Protein AF-B1BTY3-F1 (afdb_monomer_lite)

Structure (mmCIF, N/CA/C/O backbone):
data_AF-B1BTY3-F1
#
_entry.id   AF-B1BTY3-F1
#
loop_
_atom_si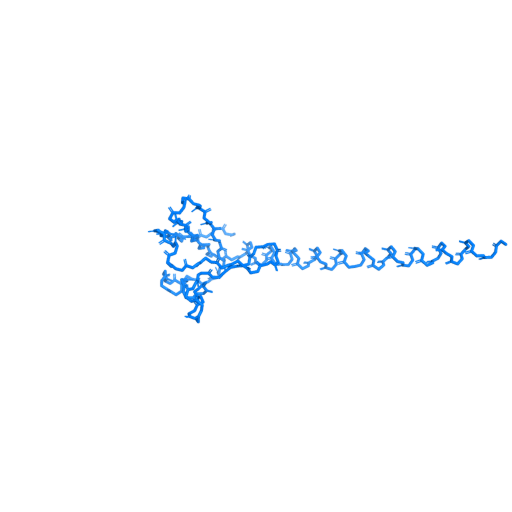te.group_PDB
_atom_site.id
_atom_site.type_symbol
_atom_site.label_atom_id
_atom_site.label_alt_id
_atom_site.label_comp_id
_atom_site.label_asym_id
_atom_site.label_entity_id
_atom_site.label_seq_id
_atom_site.pdbx_PDB_ins_code
_atom_site.Cartn_x
_atom_site.Cartn_y
_atom_site.Cartn_z
_atom_site.occupancy
_atom_site.B_iso_or_equiv
_atom_site.auth_seq_id
_atom_site.auth_comp_id
_atom_site.auth_asym_id
_atom_site.auth_atom_id
_atom_site.pdbx_PDB_model_num
ATOM 1 N N . MET A 1 1 ? -5.139 -37.192 -47.192 1.00 49.00 1 MET A N 1
ATOM 2 C CA . MET A 1 1 ? -3.904 -36.861 -46.438 1.00 49.00 1 MET A CA 1
ATOM 3 C C . MET A 1 1 ? -3.566 -35.356 -46.444 1.00 49.00 1 MET A C 1
ATOM 5 O O . MET A 1 1 ? -2.469 -34.997 -46.054 1.00 49.00 1 MET A O 1
ATOM 9 N N . VAL A 1 2 ? -4.498 -34.459 -46.812 1.00 53.38 2 VAL A N 1
ATOM 10 C CA . VAL A 1 2 ? -4.246 -32.999 -46.923 1.00 53.38 2 VAL A CA 1
ATOM 11 C C . VAL A 1 2 ? -4.635 -32.232 -45.642 1.00 53.38 2 VAL A C 1
ATOM 13 O O . VAL A 1 2 ? -4.033 -31.222 -45.302 1.00 53.38 2 VAL A O 1
ATOM 16 N N . PHE A 1 3 ? -5.575 -32.771 -44.858 1.00 53.12 3 PHE A N 1
ATOM 17 C CA . PHE A 1 3 ? -6.115 -32.124 -43.652 1.00 53.12 3 PHE A CA 1
ATOM 18 C C . PHE A 1 3 ? -5.123 -32.025 -42.476 1.00 53.12 3 PHE A C 1
ATOM 20 O O . PHE A 1 3 ? -5.177 -31.079 -41.698 1.00 53.12 3 PHE A O 1
ATOM 27 N N . LYS A 1 4 ? -4.186 -32.979 -42.350 1.00 54.97 4 LYS A N 1
ATOM 28 C CA . LYS A 1 4 ? -3.213 -33.008 -41.240 1.00 54.97 4 LYS A CA 1
ATOM 29 C C . LYS A 1 4 ? -2.167 -31.890 -41.331 1.00 54.97 4 LYS A C 1
ATOM 31 O O . LYS A 1 4 ? -1.774 -31.366 -40.297 1.00 54.97 4 LYS A O 1
ATOM 36 N N . GLY A 1 5 ? -1.746 -31.513 -42.542 1.00 60.22 5 GLY A N 1
ATOM 37 C CA . GLY A 1 5 ? -0.745 -30.459 -42.749 1.00 60.22 5 GLY A CA 1
ATOM 38 C C . GLY A 1 5 ? -1.286 -29.061 -42.444 1.00 60.22 5 GLY A C 1
ATOM 39 O O . GLY A 1 5 ? -0.612 -28.272 -41.790 1.00 60.22 5 GLY A O 1
ATOM 40 N N . PHE A 1 6 ? -2.534 -28.787 -42.838 1.00 64.44 6 PHE A N 1
ATOM 41 C CA . PHE A 1 6 ? -3.190 -27.506 -42.559 1.00 64.44 6 PHE A CA 1
ATOM 42 C C . PHE A 1 6 ? -3.475 -27.324 -41.060 1.00 64.44 6 PHE A C 1
ATOM 44 O O . PHE A 1 6 ? -3.247 -26.250 -40.513 1.00 64.44 6 PHE A O 1
ATOM 51 N N . PHE A 1 7 ? -3.884 -28.401 -40.379 1.00 71.31 7 PHE A N 1
ATOM 52 C CA . PHE A 1 7 ? -4.101 -28.402 -38.931 1.00 71.31 7 PHE A CA 1
ATOM 53 C C . PHE A 1 7 ? -2.803 -28.148 -38.143 1.00 71.31 7 PHE A C 1
ATOM 55 O O . PHE A 1 7 ? -2.791 -27.352 -37.204 1.00 71.31 7 PHE A O 1
ATOM 62 N N . LEU A 1 8 ? -1.690 -28.765 -38.559 1.00 78.56 8 LEU A N 1
ATOM 63 C CA . LEU A 1 8 ? -0.370 -28.518 -37.966 1.00 78.56 8 LEU A CA 1
ATOM 64 C C . LEU A 1 8 ? 0.084 -27.069 -38.167 1.00 78.56 8 LEU A C 1
ATOM 66 O O . LEU A 1 8 ? 0.573 -26.452 -37.226 1.00 78.56 8 LEU A O 1
ATOM 70 N N . LEU A 1 9 ? -0.124 -26.509 -39.361 1.00 80.88 9 LEU A N 1
ATOM 71 C CA . LEU A 1 9 ? 0.227 -25.121 -39.652 1.00 80.88 9 LEU A CA 1
ATOM 72 C C . LEU A 1 9 ? -0.588 -24.143 -38.791 1.00 80.88 9 LEU A C 1
ATOM 74 O O . LEU A 1 9 ? -0.018 -23.232 -38.195 1.00 80.88 9 LEU A O 1
ATOM 78 N N . SER A 1 10 ? -1.900 -24.368 -38.653 1.00 79.69 10 SER A N 1
ATOM 79 C CA . SER A 1 10 ? -2.746 -23.547 -37.777 1.00 79.69 10 SER A CA 1
ATOM 80 C C . SER A 1 10 ? -2.354 -23.656 -36.302 1.00 79.69 10 SER A C 1
ATOM 82 O O . SER A 1 10 ? -2.401 -22.661 -35.583 1.00 79.69 10 SER A O 1
ATOM 84 N N . LEU A 1 11 ? -1.915 -24.837 -35.856 1.00 84.62 11 LEU A N 1
ATOM 85 C CA . LEU A 1 11 ? -1.461 -25.050 -34.484 1.00 84.62 11 LEU A CA 1
ATOM 86 C C . LEU A 1 11 ? -0.147 -24.306 -34.210 1.00 84.62 11 LEU A C 1
ATOM 88 O O . LEU A 1 11 ? -0.010 -23.676 -33.167 1.00 84.62 11 LEU A O 1
ATOM 92 N N . ILE A 1 12 ? 0.791 -24.326 -35.162 1.00 87.19 12 ILE A N 1
ATOM 93 C CA . ILE A 1 12 ? 2.056 -23.583 -35.065 1.00 87.19 12 ILE A CA 1
ATOM 94 C C . ILE A 1 12 ? 1.787 -22.077 -34.974 1.00 87.19 12 ILE A C 1
ATOM 96 O O . ILE A 1 12 ? 2.352 -21.407 -34.114 1.00 87.19 12 ILE A O 1
ATOM 100 N N . ILE A 1 13 ? 0.888 -21.550 -35.810 1.00 87.00 13 ILE A N 1
ATOM 101 C CA . ILE A 1 13 ? 0.515 -20.128 -35.782 1.00 87.00 13 ILE A CA 1
ATOM 102 C C . ILE A 1 13 ? -0.118 -19.758 -34.434 1.00 87.00 13 ILE A C 1
ATOM 104 O O . ILE A 1 13 ? 0.253 -18.746 -33.844 1.00 87.00 13 ILE A O 1
ATOM 108 N N . LEU A 1 14 ? -1.022 -20.591 -33.909 1.00 86.88 14 LEU A N 1
ATOM 109 C CA . LEU A 1 14 ? -1.643 -20.362 -32.603 1.00 86.88 14 LEU A CA 1
ATOM 110 C C . LEU A 1 14 ? -0.604 -20.328 -31.473 1.00 86.88 14 LEU A C 1
ATOM 112 O O . LEU A 1 14 ? -0.658 -19.452 -30.613 1.00 86.88 14 LEU A O 1
ATOM 116 N N . VAL A 1 15 ? 0.361 -21.249 -31.491 1.00 88.44 15 VAL A N 1
ATOM 117 C CA . VAL A 1 15 ? 1.448 -21.290 -30.505 1.00 88.44 15 VAL A CA 1
ATOM 118 C C . VAL A 1 15 ? 2.311 -20.026 -30.579 1.00 88.44 15 VAL A C 1
ATOM 120 O O . VAL A 1 15 ? 2.623 -19.453 -29.539 1.00 88.44 15 VAL A O 1
ATOM 123 N N . LEU A 1 16 ? 2.646 -19.546 -31.780 1.00 86.44 16 LEU A N 1
ATOM 124 C CA . LEU A 1 16 ? 3.410 -18.305 -31.954 1.00 86.44 16 LEU A CA 1
ATOM 125 C C . LEU A 1 16 ? 2.652 -17.077 -31.432 1.00 86.44 16 LEU A C 1
ATOM 127 O O . LEU A 1 16 ? 3.251 -16.225 -30.780 1.00 86.44 16 LEU A O 1
ATOM 131 N N . ILE A 1 17 ? 1.336 -17.007 -31.660 1.00 86.44 17 ILE A N 1
ATOM 132 C CA . ILE A 1 17 ? 0.489 -15.932 -31.124 1.00 86.44 17 ILE A CA 1
ATOM 133 C C . ILE A 1 17 ? 0.492 -15.967 -29.591 1.00 86.44 17 ILE A C 1
ATOM 135 O O . ILE A 1 17 ? 0.712 -14.937 -28.960 1.00 86.44 17 ILE A O 1
ATOM 139 N N . LEU A 1 18 ? 0.302 -17.142 -28.981 1.00 82.88 18 LEU A N 1
ATOM 140 C CA . LEU A 1 18 ? 0.305 -17.290 -27.521 1.00 82.88 18 LEU A CA 1
ATOM 141 C C . LEU A 1 18 ? 1.661 -16.935 -26.898 1.00 82.88 18 LEU A C 1
ATOM 143 O O . LEU A 1 18 ? 1.691 -16.270 -25.864 1.00 82.88 18 LEU A O 1
ATOM 147 N N . MET A 1 19 ? 2.775 -17.318 -27.531 1.00 82.69 19 MET A N 1
ATOM 148 C CA . MET A 1 19 ? 4.110 -16.902 -27.083 1.00 82.69 19 MET A CA 1
ATOM 149 C C . MET A 1 19 ? 4.303 -15.389 -27.197 1.00 82.69 19 MET A C 1
ATOM 151 O O . MET A 1 19 ? 4.841 -14.784 -26.276 1.00 82.69 19 MET A O 1
ATOM 155 N N . GLY A 1 20 ? 3.835 -14.773 -28.287 1.00 77.38 20 GLY A N 1
ATOM 156 C CA . GLY A 1 20 ? 3.879 -13.320 -28.457 1.00 77.38 20 GLY A CA 1
ATOM 157 C C . GLY A 1 20 ? 3.096 -12.585 -27.369 1.00 77.38 20 GLY A C 1
ATOM 158 O O . GLY A 1 20 ? 3.606 -11.635 -26.783 1.00 77.38 20 GLY A O 1
ATOM 159 N N . TYR A 1 21 ? 1.896 -13.066 -27.030 1.00 81.75 21 TYR A N 1
ATOM 160 C CA . TYR A 1 21 ? 1.116 -12.523 -25.914 1.00 81.75 21 TYR A CA 1
ATOM 161 C C . TYR A 1 21 ? 1.830 -12.684 -24.569 1.00 81.75 21 TYR A C 1
ATOM 163 O O . TYR A 1 21 ? 1.896 -11.727 -23.803 1.00 81.75 21 TYR A O 1
ATOM 171 N N . ALA A 1 22 ? 2.388 -13.865 -24.293 1.00 78.12 22 ALA A N 1
ATOM 172 C CA . ALA A 1 22 ? 3.116 -14.116 -23.052 1.00 78.12 22 ALA A CA 1
ATOM 173 C C . ALA A 1 22 ? 4.374 -13.241 -22.927 1.00 78.12 22 ALA A C 1
ATOM 175 O O . ALA A 1 22 ? 4.675 -12.761 -21.838 1.00 78.12 22 ALA A O 1
ATOM 176 N N . TYR A 1 23 ? 5.083 -13.002 -24.034 1.00 80.19 23 TYR A N 1
ATOM 177 C CA . TYR A 1 23 ? 6.257 -12.131 -24.067 1.00 80.19 23 TYR A CA 1
ATOM 178 C C . TYR A 1 23 ? 5.897 -10.674 -23.757 1.00 80.19 23 TYR A C 1
ATOM 180 O O . TYR A 1 23 ? 6.525 -10.070 -22.896 1.00 80.19 23 TYR A O 1
ATOM 188 N N . ILE A 1 24 ? 4.852 -10.138 -24.397 1.00 76.75 24 ILE A N 1
ATOM 189 C CA . ILE A 1 24 ? 4.392 -8.759 -24.164 1.00 76.75 24 ILE A CA 1
ATOM 190 C C . ILE A 1 24 ? 3.934 -8.567 -22.713 1.00 76.75 24 ILE A C 1
ATOM 192 O O . ILE A 1 24 ? 4.195 -7.526 -22.115 1.00 76.75 24 ILE A O 1
ATOM 196 N N . GLU A 1 25 ? 3.239 -9.551 -22.139 1.00 74.62 25 GLU A N 1
ATOM 197 C CA . GLU A 1 25 ? 2.807 -9.480 -20.740 1.00 74.62 25 GLU A CA 1
ATOM 198 C C . GLU A 1 25 ? 4.010 -9.505 -19.785 1.00 74.62 25 GLU A C 1
ATOM 200 O O . GLU A 1 25 ? 4.093 -8.676 -18.882 1.00 74.62 25 GLU A O 1
ATOM 205 N N . ALA A 1 26 ? 4.985 -10.385 -20.035 1.00 68.75 26 ALA A N 1
ATOM 206 C CA . ALA A 1 26 ? 6.213 -10.456 -19.247 1.00 68.75 26 ALA A CA 1
ATOM 207 C C . ALA A 1 26 ? 7.056 -9.174 -19.353 1.00 68.75 26 ALA A C 1
ATOM 209 O O . ALA A 1 26 ? 7.625 -8.736 -18.358 1.00 68.75 26 ALA A O 1
ATOM 210 N N . GLU A 1 27 ? 7.125 -8.552 -20.532 1.00 70.19 27 GLU A N 1
ATOM 211 C CA . GLU A 1 27 ? 7.836 -7.288 -20.744 1.00 70.19 27 GLU A CA 1
ATOM 212 C C . GLU A 1 27 ? 7.175 -6.140 -19.969 1.00 70.19 27 GLU A C 1
ATOM 214 O O . GLU A 1 27 ? 7.865 -5.386 -19.288 1.00 70.19 27 GLU A O 1
ATOM 219 N N . LYS A 1 28 ? 5.837 -6.067 -19.961 1.00 66.25 28 LYS A N 1
ATOM 220 C CA . LYS A 1 28 ? 5.094 -5.094 -19.143 1.00 66.25 28 LYS A CA 1
ATOM 221 C C . LYS A 1 28 ? 5.295 -5.306 -17.646 1.00 66.25 28 LYS A C 1
ATOM 223 O O . LYS A 1 28 ? 5.453 -4.331 -16.913 1.00 66.25 28 LYS A O 1
ATOM 228 N N . GLU A 1 29 ? 5.279 -6.553 -17.176 1.00 62.56 29 GLU A N 1
ATOM 229 C CA . GLU A 1 29 ? 5.575 -6.865 -15.772 1.00 62.56 29 GLU A CA 1
ATOM 230 C C . GLU A 1 29 ? 7.019 -6.494 -15.410 1.00 62.56 29 GLU A C 1
ATOM 232 O O . GLU A 1 29 ? 7.266 -5.944 -14.334 1.00 62.56 29 GLU A O 1
ATOM 237 N N . LEU A 1 30 ? 7.966 -6.732 -16.323 1.00 58.06 30 LEU A N 1
ATOM 238 C CA . LEU A 1 30 ? 9.365 -6.364 -16.142 1.00 58.06 30 LEU A CA 1
ATOM 239 C C . LEU A 1 30 ? 9.527 -4.841 -16.074 1.00 58.06 30 LEU A C 1
ATOM 241 O O . LEU A 1 30 ? 10.117 -4.356 -15.115 1.00 58.06 30 LEU A O 1
ATOM 245 N N . GLU A 1 31 ? 8.966 -4.086 -17.022 1.00 57.66 31 GLU A N 1
ATOM 246 C CA . GLU A 1 31 ? 9.006 -2.618 -17.033 1.00 57.66 31 GLU A CA 1
ATOM 247 C C . GLU A 1 31 ? 8.380 -2.016 -15.771 1.00 57.66 31 GLU A C 1
ATOM 249 O O . GLU A 1 31 ? 8.971 -1.120 -15.167 1.00 57.66 31 GLU A O 1
A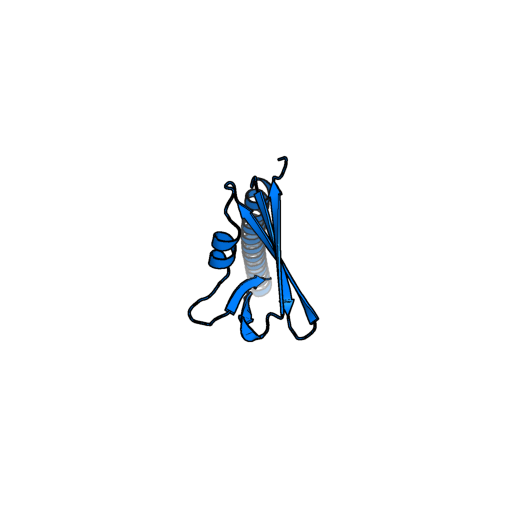TOM 254 N N . LEU A 1 32 ? 7.223 -2.524 -15.329 1.00 57.50 32 LEU A N 1
ATOM 255 C CA . LEU A 1 32 ? 6.593 -2.093 -14.077 1.00 57.50 32 LEU A CA 1
ATOM 256 C C . LEU A 1 32 ? 7.500 -2.374 -12.874 1.00 57.50 32 LEU A C 1
ATOM 258 O O . LEU A 1 32 ? 7.675 -1.500 -12.028 1.00 57.50 32 LEU A O 1
ATOM 262 N N . SER A 1 33 ? 8.125 -3.555 -12.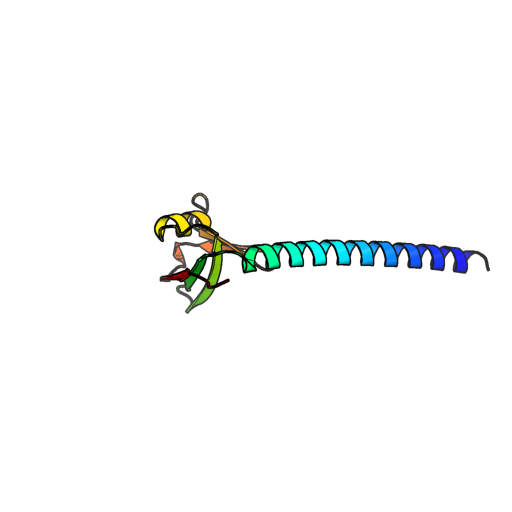823 1.00 57.25 33 SER A N 1
ATOM 263 C CA . SER A 1 33 ? 9.028 -3.909 -11.726 1.00 57.25 33 SER A CA 1
ATOM 264 C C . SER A 1 33 ? 10.288 -3.037 -11.713 1.00 57.25 33 SER A C 1
ATOM 266 O O . SER A 1 33 ? 10.626 -2.476 -10.676 1.00 57.25 33 SER A O 1
ATOM 268 N N . VAL A 1 34 ? 10.948 -2.838 -12.858 1.00 54.91 34 VAL A N 1
ATOM 269 C CA . VAL A 1 34 ? 12.169 -2.025 -12.980 1.00 54.91 34 VAL A CA 1
ATOM 270 C C . VAL A 1 34 ? 11.887 -0.577 -12.581 1.00 54.91 34 VAL A C 1
ATOM 272 O O . VAL A 1 34 ? 12.633 0.007 -11.798 1.00 54.91 34 VAL A O 1
ATOM 275 N N . ASN A 1 35 ? 10.756 -0.024 -13.024 1.00 58.56 35 ASN A N 1
ATOM 276 C CA . ASN A 1 35 ? 10.370 1.346 -12.703 1.00 58.56 35 ASN A CA 1
ATOM 277 C C . ASN A 1 35 ? 10.019 1.523 -11.214 1.00 58.56 35 ASN A C 1
ATOM 279 O O . ASN A 1 35 ? 10.217 2.608 -10.678 1.00 58.56 35 ASN A O 1
ATOM 283 N N . GLU A 1 36 ? 9.542 0.478 -10.523 1.00 63.22 36 GLU A N 1
ATOM 284 C CA . GLU A 1 36 ? 9.385 0.463 -9.059 1.00 63.22 36 GLU A CA 1
ATOM 285 C C . GLU A 1 36 ? 10.724 0.288 -8.315 1.00 63.22 36 GLU A C 1
ATOM 287 O O . GLU A 1 36 ? 10.888 0.800 -7.201 1.00 63.22 36 GLU A O 1
ATOM 292 N N . PHE A 1 37 ? 11.701 -0.417 -8.897 1.00 62.44 37 PHE A N 1
ATOM 293 C CA . PHE A 1 37 ? 13.007 -0.654 -8.274 1.00 62.44 37 PHE A CA 1
ATOM 294 C C . PHE A 1 37 ? 13.883 0.605 -8.200 1.00 62.44 37 PHE A C 1
ATOM 296 O O . PHE A 1 37 ? 14.585 0.761 -7.201 1.00 62.44 37 PHE A O 1
ATOM 303 N N . ASP A 1 38 ? 13.749 1.520 -9.160 1.00 70.19 38 ASP A N 1
ATOM 304 C CA . ASP A 1 38 ? 14.538 2.759 -9.246 1.00 70.19 38 ASP A CA 1
ATOM 305 C C . ASP A 1 38 ? 13.905 3.960 -8.519 1.00 70.19 38 ASP A C 1
ATOM 307 O O . ASP A 1 38 ? 14.406 5.082 -8.591 1.00 70.19 38 ASP A O 1
ATOM 311 N N . LYS A 1 39 ? 12.801 3.756 -7.790 1.00 82.94 39 LYS A N 1
ATOM 312 C CA . LYS A 1 39 ? 12.161 4.831 -7.018 1.00 82.94 39 LYS A CA 1
ATOM 313 C C . LYS A 1 39 ? 12.850 5.081 -5.687 1.00 82.94 39 LYS A C 1
ATOM 315 O O . LYS A 1 39 ? 13.000 4.175 -4.861 1.00 82.94 39 LYS A O 1
ATOM 320 N N . LYS A 1 40 ? 13.191 6.349 -5.448 1.00 88.12 40 LYS A N 1
ATOM 321 C CA . LYS A 1 40 ? 13.957 6.807 -4.279 1.00 88.12 40 LYS A CA 1
ATOM 322 C C . LYS A 1 40 ? 13.281 6.537 -2.928 1.00 88.12 40 LYS A C 1
ATOM 324 O O . LYS A 1 40 ? 13.967 6.307 -1.935 1.00 88.12 40 LYS A O 1
ATOM 329 N N . TYR A 1 41 ? 11.957 6.568 -2.859 1.00 88.19 41 TYR A N 1
ATOM 330 C CA . TYR A 1 41 ? 11.195 6.391 -1.625 1.00 88.19 41 TYR A CA 1
ATOM 331 C C . TYR A 1 41 ? 10.266 5.179 -1.717 1.00 88.19 41 TYR A C 1
ATOM 333 O O . TYR A 1 41 ? 9.549 4.997 -2.700 1.00 88.19 41 TYR A O 1
ATOM 341 N N . GLU A 1 42 ? 10.262 4.368 -0.659 1.00 90.38 42 GLU A N 1
ATOM 342 C CA . GLU A 1 42 ? 9.276 3.318 -0.403 1.00 90.38 42 GLU A CA 1
ATOM 343 C C . GLU A 1 42 ? 8.381 3.743 0.755 1.00 90.38 42 GLU A C 1
ATOM 345 O O . GLU A 1 42 ? 8.839 4.042 1.861 1.00 90.38 42 GLU A O 1
ATOM 350 N N . PHE A 1 43 ? 7.083 3.718 0.500 1.00 89.25 43 PHE A N 1
ATOM 351 C CA . PHE A 1 43 ? 6.045 3.980 1.474 1.00 89.25 43 PHE A CA 1
ATOM 352 C C . PHE A 1 43 ? 5.317 2.678 1.774 1.00 89.25 43 PHE A C 1
ATOM 354 O O . PHE A 1 43 ? 4.780 2.031 0.878 1.00 89.25 43 PHE A O 1
ATOM 361 N N . THR A 1 44 ? 5.302 2.285 3.043 1.00 91.12 44 THR A N 1
ATOM 362 C CA . THR A 1 44 ? 4.622 1.075 3.503 1.00 91.12 44 THR A CA 1
ATOM 363 C C . THR A 1 44 ? 3.415 1.459 4.343 1.00 91.12 44 THR A C 1
ATOM 365 O O . THR A 1 44 ? 3.564 1.985 5.446 1.00 91.12 44 THR A O 1
ATOM 368 N N . LEU A 1 45 ? 2.223 1.143 3.842 1.00 91.00 45 LEU A N 1
ATOM 369 C CA . LEU A 1 45 ? 0.969 1.259 4.577 1.00 91.00 45 LEU A CA 1
ATOM 370 C C . LEU A 1 45 ? 0.542 -0.127 5.063 1.00 91.00 45 LEU A C 1
ATOM 372 O O . LEU A 1 45 ? 0.234 -1.022 4.277 1.00 91.00 45 LEU A O 1
ATOM 376 N N . THR A 1 46 ? 0.520 -0.307 6.378 1.00 93.88 46 THR A N 1
ATOM 377 C CA . THR A 1 46 ? 0.018 -1.521 7.022 1.00 93.88 46 THR A CA 1
ATOM 378 C C . THR A 1 46 ? -1.373 -1.264 7.573 1.00 93.88 46 THR A C 1
ATOM 380 O O . THR A 1 46 ? -1.544 -0.427 8.450 1.00 93.88 46 THR A O 1
ATOM 383 N N . ILE A 1 47 ? -2.360 -2.026 7.115 1.00 93.81 47 ILE A N 1
ATOM 384 C CA . ILE A 1 47 ? -3.756 -1.933 7.548 1.00 93.81 47 ILE A CA 1
ATOM 385 C C . ILE A 1 47 ? -4.085 -3.186 8.353 1.00 93.81 47 ILE A C 1
ATOM 387 O O . ILE A 1 47 ? -3.841 -4.305 7.898 1.00 93.81 47 ILE A O 1
ATOM 391 N N . LYS A 1 48 ? -4.643 -2.999 9.548 1.00 96.12 48 LYS A N 1
ATOM 392 C CA . LYS A 1 48 ? -5.209 -4.068 10.373 1.00 96.12 48 LYS A CA 1
ATOM 393 C C . LYS A 1 48 ? -6.716 -3.883 10.427 1.00 96.12 48 LYS A C 1
ATOM 395 O O . LYS A 1 48 ? -7.192 -2.829 10.852 1.00 96.12 48 LYS A O 1
ATOM 400 N N . THR A 1 49 ? -7.458 -4.893 10.010 1.00 96.25 49 THR A N 1
ATOM 401 C CA . THR A 1 49 ? -8.922 -4.902 10.052 1.00 96.25 49 THR A CA 1
ATOM 402 C C . THR A 1 49 ? -9.432 -5.460 11.381 1.00 96.25 49 THR A C 1
ATOM 404 O O . THR A 1 49 ? -8.683 -6.038 12.177 1.00 96.25 49 THR A O 1
ATOM 407 N N . LYS A 1 50 ? -10.713 -5.229 11.673 1.00 96.12 50 LYS A N 1
ATOM 408 C CA . LYS A 1 50 ? -11.366 -5.652 12.923 1.00 96.12 50 LYS A CA 1
ATOM 409 C C . LYS A 1 50 ? -11.416 -7.169 13.092 1.00 96.12 50 LYS A C 1
ATOM 411 O O . LYS A 1 50 ? -11.302 -7.646 14.218 1.00 96.12 50 LYS A O 1
ATOM 416 N N . ASP A 1 51 ? -11.511 -7.898 11.985 1.00 94.69 51 ASP A N 1
ATOM 417 C CA . ASP A 1 51 ? -11.430 -9.363 11.916 1.0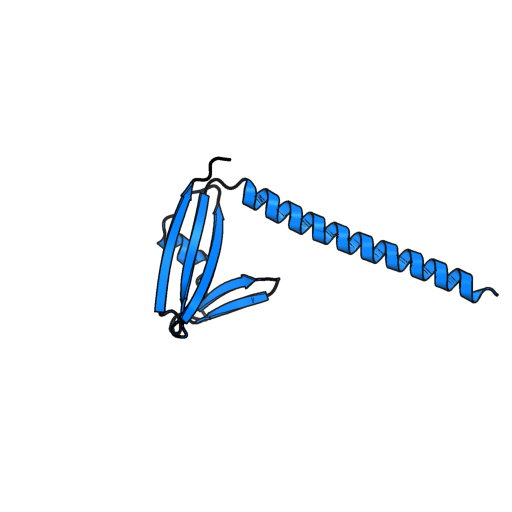0 94.69 51 ASP A CA 1
ATOM 418 C C . ASP A 1 51 ? -10.008 -9.918 12.155 1.00 94.69 51 ASP A C 1
ATOM 420 O O . ASP A 1 51 ? -9.816 -11.129 12.220 1.00 94.69 51 ASP A O 1
ATOM 424 N N . GLY A 1 52 ? -9.007 -9.044 12.318 1.00 91.81 52 GLY A N 1
ATOM 425 C CA . GLY A 1 52 ? -7.619 -9.416 12.574 1.00 91.81 52 GLY A CA 1
ATOM 426 C C . GLY A 1 52 ? -6.758 -9.591 11.322 1.00 91.81 52 GLY A C 1
ATOM 427 O O . GLY A 1 52 ? -5.553 -9.816 11.463 1.00 91.81 52 GLY A O 1
ATOM 428 N N . ASN A 1 53 ? -7.316 -9.445 10.114 1.00 93.19 53 ASN A N 1
ATOM 429 C CA . ASN A 1 53 ? -6.528 -9.516 8.888 1.00 93.19 53 ASN A CA 1
ATOM 430 C C . ASN A 1 53 ? -5.533 -8.346 8.791 1.00 93.19 53 ASN A C 1
ATOM 432 O O . ASN A 1 53 ? -5.793 -7.213 9.204 1.00 93.19 53 ASN A O 1
ATOM 436 N N . LYS A 1 54 ? -4.353 -8.635 8.232 1.00 95.38 54 LYS A N 1
ATOM 437 C CA . LYS A 1 54 ? -3.284 -7.658 8.005 1.00 95.38 54 LYS A CA 1
ATOM 438 C C . LYS A 1 54 ? -3.012 -7.541 6.512 1.00 95.38 54 LYS A C 1
ATOM 440 O O . LYS A 1 54 ? -2.625 -8.517 5.877 1.00 95.38 54 LYS A O 1
ATOM 445 N N . THR A 1 55 ? -3.146 -6.333 5.980 1.00 92.81 55 THR A N 1
ATOM 446 C CA . THR A 1 55 ? -2.780 -5.997 4.599 1.00 92.81 55 THR A CA 1
ATOM 447 C C . THR A 1 55 ? -1.585 -5.053 4.616 1.00 92.81 55 THR A C 1
ATOM 449 O O . THR A 1 55 ? -1.554 -4.113 5.406 1.00 92.81 55 THR A O 1
ATOM 452 N N . VAL A 1 56 ? -0.591 -5.310 3.767 1.00 92.44 56 VAL A N 1
ATOM 453 C CA . VAL A 1 56 ? 0.584 -4.446 3.600 1.00 92.44 56 VAL A CA 1
ATOM 454 C C . VAL A 1 56 ? 0.611 -3.968 2.159 1.00 92.44 56 VAL A C 1
ATOM 456 O O . VAL A 1 56 ? 0.654 -4.787 1.243 1.00 92.44 56 VAL A O 1
ATOM 459 N N . LEU A 1 57 ? 0.571 -2.654 1.979 1.00 89.56 57 LEU A N 1
ATOM 460 C CA . LEU A 1 57 ? 0.650 -1.983 0.690 1.00 89.56 57 LEU A CA 1
ATOM 461 C C . LEU A 1 57 ? 1.990 -1.264 0.601 1.00 89.56 57 LEU A C 1
ATOM 463 O O . LEU A 1 57 ? 2.388 -0.578 1.545 1.00 89.56 57 LEU A O 1
ATOM 467 N N . LYS A 1 58 ? 2.675 -1.437 -0.527 1.00 88.81 58 LYS A N 1
ATOM 468 C CA . LYS A 1 58 ? 3.924 -0.749 -0.838 1.00 88.81 58 LYS A CA 1
ATOM 469 C C . LYS A 1 58 ? 3.686 0.184 -2.011 1.00 88.81 58 LYS A C 1
ATOM 471 O O . LYS A 1 58 ? 3.118 -0.234 -3.013 1.00 88.81 58 LYS A O 1
ATOM 476 N N . LEU A 1 59 ? 4.091 1.435 -1.852 1.00 86.12 59 LEU A N 1
ATOM 477 C CA . LEU A 1 59 ? 4.028 2.464 -2.881 1.00 86.12 59 LEU A CA 1
ATOM 478 C C . LEU A 1 59 ? 5.434 3.016 -3.076 1.00 86.12 59 LEU A C 1
ATOM 480 O O . LEU A 1 59 ? 6.157 3.245 -2.105 1.00 86.12 59 LEU A O 1
ATOM 484 N N . PHE A 1 60 ? 5.808 3.234 -4.327 1.00 86.56 60 PHE A N 1
ATOM 485 C CA . PHE A 1 60 ? 7.144 3.663 -4.706 1.00 86.56 60 PHE A CA 1
ATOM 486 C C . PHE A 1 60 ? 7.067 5.011 -5.420 1.00 86.56 60 PHE A C 1
ATOM 488 O O . PHE A 1 60 ? 6.205 5.219 -6.271 1.00 86.56 60 PHE A O 1
ATOM 495 N N . SER A 1 61 ? 7.947 5.941 -5.054 1.00 84.50 61 SER A N 1
ATOM 496 C CA . SER A 1 61 ? 7.974 7.293 -5.619 1.00 84.50 61 SER A CA 1
ATOM 497 C C . SER A 1 61 ? 9.384 7.860 -5.659 1.00 84.50 61 SER A C 1
ATOM 499 O O . SER A 1 61 ? 10.208 7.569 -4.795 1.00 84.50 61 SER A O 1
ATOM 501 N N . ASP A 1 62 ? 9.640 8.749 -6.611 1.00 85.81 62 ASP A N 1
ATOM 502 C CA . ASP A 1 62 ? 10.861 9.557 -6.635 1.00 85.81 62 ASP A CA 1
ATOM 503 C C . ASP A 1 62 ? 10.811 10.712 -5.624 1.00 85.81 62 ASP A C 1
ATOM 505 O O . ASP A 1 62 ? 11.843 11.262 -5.239 1.00 85.81 62 ASP A O 1
ATOM 509 N N . TRP A 1 63 ? 9.610 11.087 -5.179 1.00 85.31 63 TRP A N 1
ATOM 510 C CA . TRP A 1 63 ? 9.367 12.217 -4.284 1.00 85.31 63 TRP A CA 1
ATOM 511 C C . TRP A 1 63 ? 8.921 11.761 -2.900 1.00 85.31 63 TRP A C 1
ATOM 513 O O . TRP A 1 63 ? 8.145 10.813 -2.754 1.00 85.31 63 TRP A O 1
ATOM 523 N N . LYS A 1 64 ? 9.389 12.489 -1.881 1.00 85.12 64 LYS A N 1
ATOM 524 C CA . LYS A 1 64 ? 8.944 12.322 -0.501 1.00 85.12 64 LYS A CA 1
ATOM 525 C C . LYS A 1 64 ? 7.623 13.067 -0.311 1.00 85.12 64 LYS A C 1
ATOM 527 O O . LYS A 1 64 ? 7.584 14.281 -0.482 1.00 85.12 64 LYS A O 1
ATOM 532 N N . TYR A 1 65 ? 6.581 12.337 0.063 1.00 79.69 65 TYR A N 1
ATOM 533 C CA . TYR A 1 65 ? 5.269 12.882 0.398 1.00 79.69 65 TYR A CA 1
ATOM 534 C C . TYR A 1 65 ? 5.023 12.792 1.903 1.00 79.69 65 TYR A C 1
ATOM 536 O O . TYR A 1 65 ? 5.607 11.942 2.587 1.00 79.69 65 TYR A O 1
ATOM 544 N N . GLU A 1 66 ? 4.144 13.657 2.401 1.00 77.56 66 GLU A N 1
ATOM 545 C CA . GLU A 1 66 ? 3.617 13.551 3.756 1.00 77.56 66 GLU A CA 1
ATOM 546 C C . GLU A 1 66 ? 2.634 12.376 3.861 1.00 77.56 66 GLU A C 1
ATOM 548 O O . GLU A 1 66 ? 2.028 11.936 2.881 1.00 77.56 66 GLU A O 1
ATOM 553 N N . SER A 1 67 ? 2.472 11.838 5.070 1.00 72.06 67 SER A N 1
ATOM 554 C CA . SER A 1 67 ? 1.648 10.637 5.289 1.00 72.06 67 SER A CA 1
ATOM 555 C C . SER A 1 67 ? 0.169 10.814 4.901 1.00 72.06 67 SER A C 1
ATOM 557 O O . SER A 1 67 ? -0.462 9.868 4.426 1.00 72.06 67 SER A O 1
ATOM 559 N N . GLU A 1 68 ? -0.372 12.025 5.052 1.00 74.88 68 GLU A N 1
ATOM 560 C CA . GLU A 1 68 ? -1.754 12.371 4.694 1.00 74.88 68 GLU A CA 1
ATOM 561 C C . GLU A 1 68 ? -1.992 12.310 3.178 1.00 74.88 68 GLU A C 1
ATOM 563 O O . GLU A 1 68 ? -3.014 11.786 2.727 1.00 74.88 68 GLU A O 1
ATOM 568 N N . ASP A 1 69 ? -1.021 12.762 2.382 1.00 80.62 69 ASP A N 1
ATOM 569 C CA . ASP A 1 69 ? -1.094 12.722 0.918 1.00 80.62 69 ASP A CA 1
ATOM 570 C C . ASP A 1 69 ? -1.127 11.284 0.399 1.00 80.62 69 ASP A C 1
ATOM 572 O O . ASP A 1 69 ? -1.823 10.961 -0.562 1.00 80.62 69 ASP A O 1
ATOM 576 N N . ILE A 1 70 ? -0.421 10.386 1.080 1.00 77.38 70 ILE A N 1
ATOM 577 C CA . ILE A 1 70 ? -0.302 8.994 0.653 1.00 77.38 70 ILE A CA 1
ATOM 578 C C . ILE A 1 70 ? -1.576 8.209 0.939 1.00 77.38 70 ILE A C 1
ATOM 580 O O . ILE A 1 70 ? -1.992 7.382 0.125 1.00 77.38 70 ILE A O 1
ATOM 584 N N . LEU A 1 71 ? -2.241 8.502 2.057 1.00 78.62 71 LEU A N 1
ATOM 585 C CA . LEU A 1 71 ? -3.572 7.966 2.326 1.00 78.62 71 LEU A CA 1
ATOM 586 C C . LEU A 1 71 ? -4.565 8.394 1.240 1.00 78.62 71 LEU A C 1
ATOM 588 O O . LEU A 1 71 ? -5.369 7.572 0.805 1.00 78.62 71 LEU A O 1
ATOM 592 N N . ASN A 1 72 ? -4.467 9.630 0.739 1.00 84.06 72 ASN A N 1
ATOM 593 C CA . ASN A 1 72 ? -5.329 10.107 -0.343 1.00 84.06 72 ASN A CA 1
ATOM 594 C C . ASN A 1 72 ? -5.144 9.329 -1.657 1.00 84.06 72 ASN A C 1
ATOM 596 O O . ASN A 1 72 ? -6.109 9.217 -2.408 1.00 84.06 72 ASN A O 1
ATOM 600 N N . PHE A 1 73 ? -3.968 8.751 -1.930 1.00 82.06 73 PHE A N 1
ATOM 601 C CA . PHE A 1 73 ? -3.753 7.941 -3.140 1.00 82.06 73 PHE A CA 1
ATOM 602 C C . PHE A 1 73 ? -4.519 6.619 -3.139 1.00 82.06 73 PHE A C 1
ATOM 604 O O . PHE A 1 73 ? -4.842 6.097 -4.203 1.00 82.06 73 PHE A O 1
ATOM 611 N N . VAL A 1 74 ? -4.796 6.070 -1.957 1.00 86.69 74 VAL A N 1
ATOM 612 C CA . VAL A 1 74 ? -5.471 4.772 -1.805 1.00 86.69 74 VAL A CA 1
ATOM 613 C C . VAL A 1 74 ? -6.902 4.912 -1.288 1.00 86.69 74 VAL A C 1
ATOM 615 O O . VAL A 1 74 ? -7.626 3.924 -1.205 1.00 86.69 74 VAL A O 1
ATOM 618 N N . MET A 1 75 ? -7.333 6.119 -0.915 1.00 90.06 75 MET A N 1
ATOM 619 C CA . MET A 1 75 ? -8.673 6.365 -0.396 1.00 90.06 75 MET A CA 1
ATOM 620 C C . MET A 1 75 ? -9.676 6.582 -1.529 1.00 90.06 75 MET A C 1
ATOM 622 O O . MET A 1 75 ? -9.658 7.603 -2.215 1.00 90.06 75 MET A O 1
ATOM 626 N N . ASN A 1 76 ? -10.636 5.672 -1.656 1.00 91.56 76 ASN A N 1
ATOM 627 C CA . ASN A 1 76 ? -11.821 5.885 -2.469 1.00 91.56 76 ASN A CA 1
ATOM 628 C C . ASN A 1 76 ? -12.889 6.597 -1.619 1.00 91.56 76 ASN A C 1
ATOM 630 O O . ASN A 1 76 ? -13.513 5.998 -0.738 1.00 91.56 76 ASN A O 1
ATOM 634 N N . LYS A 1 77 ? -13.070 7.903 -1.859 1.00 90.81 77 LYS A N 1
ATOM 635 C CA . LYS A 1 77 ? -13.992 8.760 -1.088 1.00 90.81 77 LYS A CA 1
ATOM 636 C C . LYS A 1 77 ? -15.465 8.453 -1.359 1.00 90.81 77 LYS A C 1
ATOM 638 O O . LYS A 1 77 ? -16.277 8.613 -0.452 1.00 90.81 77 LYS A O 1
ATOM 643 N N . GLU A 1 78 ? -15.801 8.010 -2.569 1.00 93.31 78 GLU A N 1
ATOM 644 C CA . GLU A 1 78 ? -17.178 7.672 -2.952 1.00 93.31 78 GLU A CA 1
ATOM 645 C C . GLU A 1 78 ? -17.656 6.409 -2.236 1.00 93.31 78 GLU A C 1
ATOM 647 O O . GLU A 1 78 ? -18.751 6.381 -1.681 1.00 93.31 78 GLU A O 1
ATOM 652 N N . LEU A 1 79 ? -16.804 5.381 -2.197 1.00 93.50 79 LEU A N 1
ATOM 653 C CA . LEU A 1 79 ? -17.113 4.089 -1.579 1.00 93.50 79 LEU A CA 1
ATOM 654 C C . LEU A 1 79 ? -16.719 4.008 -0.099 1.00 93.50 79 LEU A C 1
ATOM 656 O O . LEU A 1 79 ? -16.956 2.986 0.543 1.00 93.50 79 LEU A O 1
ATOM 660 N N . GLN A 1 80 ? -16.118 5.072 0.441 1.00 94.56 80 GLN A N 1
ATOM 661 C CA . GLN A 1 80 ? -15.593 5.129 1.808 1.00 94.56 80 GLN A CA 1
ATOM 662 C C . GLN A 1 80 ? -14.719 3.909 2.141 1.00 94.56 80 GLN A C 1
ATOM 664 O O . GLN A 1 80 ? -14.890 3.229 3.159 1.00 94.56 80 GLN A O 1
ATOM 669 N N . SER A 1 81 ? -13.768 3.621 1.256 1.00 93.88 81 SER A N 1
ATOM 670 C CA . SER A 1 81 ? -12.923 2.430 1.327 1.00 93.88 81 SER A CA 1
ATOM 671 C C . SER A 1 81 ? -11.478 2.729 0.954 1.00 93.88 81 SER A C 1
ATOM 673 O O . SER A 1 81 ? -11.197 3.659 0.203 1.00 93.88 81 SER A O 1
ATOM 675 N N . ILE A 1 82 ? -10.557 1.892 1.422 1.00 91.75 82 ILE A N 1
ATOM 676 C CA . ILE A 1 82 ? -9.212 1.793 0.857 1.00 91.75 82 ILE A CA 1
ATOM 677 C C . ILE A 1 82 ? -9.294 0.900 -0.380 1.00 91.75 82 ILE A C 1
ATOM 679 O O . ILE A 1 82 ? -9.734 -0.246 -0.278 1.00 91.75 82 ILE A O 1
ATOM 683 N N . GLU A 1 83 ? -8.866 1.414 -1.526 1.00 92.50 83 GLU A N 1
ATOM 684 C CA . GLU A 1 83 ? -8.792 0.685 -2.787 1.00 92.50 83 GLU A CA 1
ATOM 685 C C . GLU A 1 83 ? -7.336 0.405 -3.157 1.00 92.50 83 GLU A C 1
ATOM 687 O O . GLU A 1 83 ? -6.482 1.290 -3.132 1.00 92.50 83 GLU A O 1
ATOM 692 N N . TYR A 1 84 ? -7.046 -0.842 -3.518 1.00 88.56 84 TYR A N 1
ATOM 693 C CA . TYR A 1 84 ? -5.748 -1.221 -4.064 1.00 88.56 84 TYR A CA 1
ATOM 694 C C . TYR A 1 84 ? -5.892 -2.372 -5.054 1.00 88.56 84 TYR A C 1
ATOM 696 O O . TYR A 1 84 ? -6.841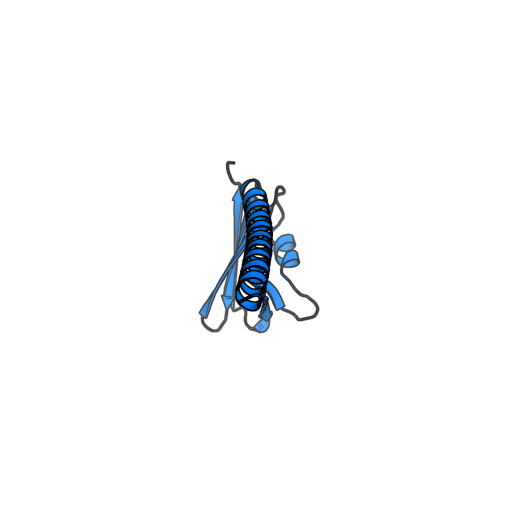 -3.153 -4.994 1.00 88.56 84 TYR A O 1
ATOM 704 N N . LYS A 1 85 ? -4.925 -2.507 -5.963 1.00 85.50 85 LYS A N 1
ATOM 705 C CA . LYS A 1 85 ? -4.888 -3.618 -6.916 1.00 85.50 85 LYS A CA 1
ATOM 706 C C . LYS A 1 85 ? -4.015 -4.750 -6.397 1.00 85.50 85 LYS A C 1
ATOM 708 O O . LYS A 1 85 ? -2.904 -4.530 -5.927 1.00 85.50 85 LYS A O 1
ATOM 713 N N . LYS A 1 86 ? -4.502 -5.980 -6.531 1.00 82.62 86 LYS A N 1
ATOM 714 C CA . LYS A 1 86 ? -3.740 -7.203 -6.270 1.00 82.62 86 LYS A CA 1
ATOM 715 C C . LYS A 1 86 ? -4.101 -8.240 -7.321 1.00 82.62 86 LYS A C 1
ATOM 717 O O . LYS A 1 86 ? -5.278 -8.542 -7.506 1.00 82.62 86 LYS A O 1
ATOM 722 N N . ASN A 1 87 ? -3.098 -8.783 -8.008 1.00 84.25 87 ASN A N 1
ATOM 723 C CA . ASN A 1 87 ? -3.272 -9.787 -9.067 1.00 84.25 87 ASN A CA 1
ATOM 724 C C . ASN A 1 87 ? -4.312 -9.355 -10.124 1.00 84.25 87 ASN A C 1
ATOM 726 O O . ASN A 1 87 ? -5.242 -10.099 -10.436 1.00 84.25 87 ASN A O 1
ATOM 730 N N . GLY A 1 88 ? -4.216 -8.104 -10.588 1.00 82.69 88 GLY A N 1
ATOM 731 C CA . GLY A 1 88 ? -5.121 -7.532 -11.592 1.00 82.69 88 GLY A CA 1
ATOM 732 C C . GLY A 1 88 ? -6.543 -7.212 -11.109 1.00 82.69 88 GLY A C 1
ATOM 733 O O . GLY A 1 88 ? -7.347 -6.717 -11.893 1.00 82.69 88 GLY A O 1
ATOM 734 N N . LYS A 1 89 ? -6.873 -7.453 -9.835 1.00 87.19 89 LYS A N 1
ATOM 735 C CA . LYS A 1 89 ? -8.197 -7.170 -9.262 1.00 87.19 89 LYS A CA 1
ATOM 736 C C . LYS A 1 89 ? -8.128 -5.984 -8.309 1.00 87.19 89 LYS A C 1
ATOM 738 O O . LYS A 1 89 ? -7.230 -5.938 -7.468 1.00 87.19 89 LYS A O 1
ATOM 743 N N . SER A 1 90 ? -9.086 -5.062 -8.409 1.00 89.19 90 SER A N 1
ATOM 744 C CA . SER A 1 90 ? -9.314 -4.069 -7.352 1.00 89.19 90 SER A CA 1
ATOM 745 C C . SER A 1 90 ? -9.889 -4.771 -6.125 1.00 89.19 90 SER A C 1
ATOM 747 O O . SER A 1 90 ? -10.866 -5.515 -6.216 1.00 89.19 90 SER A O 1
ATOM 749 N N . ILE A 1 91 ? -9.261 -4.539 -4.981 1.00 91.69 91 ILE A N 1
ATOM 750 C CA . ILE A 1 91 ? -9.717 -4.961 -3.664 1.00 91.69 91 ILE A CA 1
ATOM 751 C C . ILE A 1 91 ? -10.115 -3.703 -2.903 1.00 91.69 91 ILE A C 1
ATOM 753 O O . ILE A 1 91 ? -9.377 -2.718 -2.887 1.00 91.69 91 ILE A O 1
ATOM 757 N N . LEU A 1 92 ? -11.276 -3.767 -2.258 1.00 93.94 92 LEU A N 1
ATOM 758 C CA . LEU A 1 92 ? -11.808 -2.702 -1.422 1.00 93.94 92 LEU A CA 1
ATOM 759 C C . LEU A 1 92 ? -11.817 -3.163 0.034 1.00 93.94 92 LEU A C 1
ATOM 761 O O . LEU A 1 92 ? -12.344 -4.230 0.348 1.00 93.94 92 LEU A O 1
ATOM 765 N N . ILE A 1 93 ? -11.249 -2.350 0.920 1.00 93.69 93 ILE A N 1
ATOM 766 C CA . ILE A 1 93 ? -11.374 -2.505 2.371 1.00 93.69 93 ILE A CA 1
ATOM 767 C C . ILE A 1 93 ? -12.227 -1.338 2.871 1.00 93.69 93 ILE A C 1
ATOM 769 O O . ILE A 1 93 ? -11.747 -0.202 2.846 1.00 93.69 93 ILE A O 1
ATOM 773 N N . PRO A 1 94 ? -13.472 -1.569 3.321 1.00 95.25 94 PRO A N 1
ATOM 774 C CA . PRO A 1 94 ? -14.289 -0.506 3.895 1.00 95.25 94 PRO A CA 1
ATOM 775 C C . PRO A 1 94 ? -13.572 0.148 5.079 1.00 95.25 94 PRO A C 1
ATOM 777 O O . PRO A 1 94 ? -13.017 -0.549 5.930 1.00 95.25 94 PRO A O 1
ATOM 780 N N . ILE A 1 95 ? -13.608 1.480 5.175 1.00 93.38 95 ILE A N 1
ATOM 781 C CA . ILE A 1 95 ? -12.971 2.206 6.291 1.00 93.38 95 ILE A CA 1
ATOM 782 C C . ILE A 1 95 ? -13.574 1.761 7.630 1.00 93.38 95 ILE A C 1
ATOM 784 O O . ILE A 1 95 ? -12.863 1.650 8.627 1.00 93.38 95 ILE A O 1
ATOM 788 N N . SER A 1 96 ? -14.866 1.419 7.644 1.00 94.75 96 SER A N 1
ATOM 789 C CA . SER A 1 96 ? -15.557 0.876 8.816 1.00 94.75 96 SER A CA 1
ATOM 790 C C . SER A 1 96 ? -14.953 -0.429 9.340 1.00 94.75 96 SER A C 1
ATOM 792 O O . SER A 1 96 ? -15.103 -0.716 10.527 1.00 94.75 96 SER A O 1
ATOM 794 N N . GLU A 1 97 ? -14.275 -1.209 8.497 1.00 96.06 97 GLU A N 1
ATOM 795 C CA . GLU A 1 97 ? -13.620 -2.469 8.868 1.00 96.06 97 GLU A CA 1
ATOM 796 C C . GLU A 1 97 ? -12.172 -2.274 9.325 1.00 96.06 97 GLU A C 1
ATOM 798 O O . GLU A 1 97 ? -11.572 -3.184 9.901 1.00 96.06 97 GLU A O 1
ATOM 803 N N . VAL A 1 98 ? -11.596 -1.087 9.122 1.00 94.31 98 VAL A N 1
ATOM 804 C CA . VAL A 1 98 ? -10.242 -0.770 9.574 1.00 94.31 98 VAL A CA 1
ATOM 805 C C . VAL A 1 98 ? -10.246 -0.582 11.090 1.00 94.31 98 VAL A C 1
ATOM 807 O O . VAL A 1 98 ? -10.982 0.231 11.646 1.00 94.31 98 VAL A O 1
ATOM 810 N N . LYS A 1 99 ? -9.402 -1.349 11.780 1.00 96.31 99 LYS A N 1
ATOM 811 C CA . LYS A 1 99 ? -9.162 -1.215 13.221 1.00 96.31 99 LYS A CA 1
ATOM 812 C C . LYS A 1 99 ? -8.029 -0.236 13.504 1.00 96.31 99 LYS A C 1
ATOM 814 O O . LYS A 1 99 ? -8.119 0.563 14.428 1.00 96.31 99 LYS A O 1
ATOM 819 N N . SER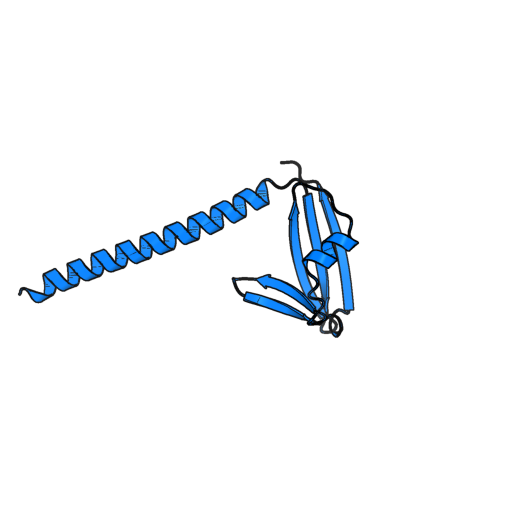 A 1 100 ? -6.947 -0.334 12.741 1.00 94.12 100 SER A N 1
ATOM 820 C CA . SER A 1 100 ? -5.799 0.564 12.841 1.00 94.12 100 SER A CA 1
ATOM 821 C C . SER A 1 100 ? -5.003 0.541 11.545 1.00 94.12 100 SER A C 1
ATOM 823 O O . SER A 1 100 ? -5.020 -0.458 10.820 1.00 94.12 100 SER A O 1
ATOM 825 N N . TYR A 1 101 ? -4.220 1.584 11.307 1.00 91.06 101 TYR A N 1
ATOM 826 C CA . TYR A 1 101 ? -3.210 1.593 10.260 1.00 91.06 101 TYR A CA 1
ATOM 827 C C . TYR A 1 101 ? -1.879 2.103 10.809 1.00 91.06 101 TYR A C 1
ATOM 829 O O . TYR A 1 101 ? -1.832 2.785 11.830 1.00 91.06 101 TYR A O 1
ATOM 837 N N . GLU A 1 102 ? -0.798 1.734 10.138 1.00 92.06 102 GLU A N 1
ATOM 838 C CA . GLU A 1 102 ? 0.553 2.194 10.425 1.00 92.06 102 GLU A CA 1
ATOM 839 C C . GLU A 1 102 ? 1.224 2.568 9.111 1.00 92.06 102 GLU A C 1
ATOM 841 O O . GLU A 1 102 ? 1.087 1.859 8.108 1.00 92.06 102 GLU A O 1
ATOM 846 N N . PHE A 1 103 ? 1.944 3.682 9.130 1.00 88.62 103 PHE A N 1
ATOM 847 C CA . PHE A 1 103 ? 2.589 4.234 7.960 1.00 88.62 103 PHE A CA 1
ATOM 848 C C . PHE A 1 103 ? 4.087 4.394 8.200 1.00 88.62 103 PHE A C 1
ATOM 850 O O . PHE A 1 103 ? 4.494 4.973 9.204 1.00 88.62 103 PHE A O 1
ATOM 857 N N . ASN A 1 104 ? 4.895 3.887 7.272 1.00 89.50 104 ASN A N 1
ATOM 858 C CA . ASN A 1 104 ? 6.348 3.948 7.349 1.00 89.50 104 ASN A CA 1
ATOM 859 C C . ASN A 1 104 ? 6.939 4.424 6.023 1.00 89.50 104 ASN A C 1
ATOM 861 O O . ASN A 1 104 ? 6.531 3.971 4.953 1.00 89.50 104 ASN A O 1
ATOM 865 N N . VAL A 1 105 ? 7.935 5.306 6.109 1.00 89.44 105 VAL A N 1
ATOM 866 C CA . VAL A 1 105 ? 8.687 5.814 4.956 1.00 89.44 105 VAL A CA 1
ATOM 867 C C . VAL A 1 105 ? 10.118 5.333 5.045 1.00 89.44 105 VAL A C 1
ATOM 869 O O . VAL A 1 105 ? 10.759 5.458 6.089 1.00 89.44 105 VAL A O 1
ATOM 872 N N . LYS A 1 106 ? 10.637 4.836 3.929 1.00 90.25 106 LYS A N 1
ATOM 873 C CA . LYS A 1 106 ? 12.036 4.465 3.788 1.00 90.25 106 LYS A CA 1
ATOM 874 C C . LYS A 1 106 ? 12.612 5.118 2.541 1.00 90.25 106 LYS A C 1
ATOM 876 O O . LYS A 1 106 ? 12.117 4.909 1.439 1.00 90.25 106 LYS A O 1
ATOM 881 N N . GLU A 1 107 ? 13.679 5.887 2.716 1.00 90.62 107 GLU A N 1
ATOM 882 C CA . GLU A 1 107 ? 14.536 6.279 1.598 1.00 90.62 107 GLU A CA 1
ATOM 883 C C . GLU A 1 107 ? 15.377 5.066 1.186 1.00 90.62 107 GLU A C 1
ATOM 885 O O . GLU A 1 107 ? 15.979 4.390 2.027 1.00 90.62 107 GLU A O 1
ATOM 890 N N . ARG A 1 108 ? 15.354 4.740 -0.102 1.00 86.00 108 ARG A N 1
ATOM 891 C CA . ARG A 1 108 ? 16.078 3.620 -0.689 1.00 86.00 108 ARG A CA 1
ATOM 892 C C . ARG A 1 108 ? 17.410 4.133 -1.218 1.00 86.00 108 ARG A C 1
ATOM 894 O O . ARG A 1 108 ? 17.455 5.103 -1.966 1.00 86.00 108 ARG A O 1
ATOM 901 N N . SER A 1 109 ? 18.493 3.475 -0.826 1.00 74.94 109 SER A N 1
ATOM 902 C CA . SER A 1 109 ? 19.772 3.605 -1.521 1.00 74.94 109 SER A CA 1
ATOM 903 C C . SER A 1 109 ? 19.672 2.758 -2.787 1.00 74.94 109 SER A C 1
ATOM 905 O O . SER A 1 109 ? 19.562 1.536 -2.677 1.00 74.94 109 SER A O 1
ATOM 907 N N . ILE A 1 110 ? 19.602 3.419 -3.941 1.00 64.50 110 ILE A N 1
ATOM 908 C CA . ILE A 1 110 ? 19.597 2.807 -5.277 1.00 64.50 110 ILE A CA 1
ATOM 909 C C . ILE A 1 110 ? 21.009 2.918 -5.839 1.00 64.50 110 ILE A C 1
ATOM 911 O O . ILE A 1 110 ? 21.608 4.006 -5.657 1.00 64.50 110 ILE A O 1
#

Radius of gyration: 21.57 Å; chains: 1; bounding box: 37×50×60 Å

Organism: NCBI:txid451755

Sequence (110 aa):
MVFKGFFLLSLIILVLILMGYAYIEAEKELELSVNEFDKKYEFTLTIKTKDGNKTVLKLFSDWKYESEDILNFVMNKELQSIEYKKNGKSILIPISEVKSYEFNVKERSI

Secondary structure (DSSP, 8-state):
--HHHHHHHHHHHHHHHHHHHHHHHHHHHHHHHHHHHT-SEEEEEEEEETTS-EEEEEEEESS---HHHHHHHHEETTTTEEEEEETTEEEEEEGGGEEEEEEEEEE---

Foldseek 3Di:
DPVVVVVVVVVVVVVVVVVVVVVVVVVVVVVVVVVQVPAQKWKWKWWAFPVGDIDIDIDGHVDDDDPVVVQVVQADPVQCWGWDDDPNDIDTHHPVGTPDMDMDMDGDDD

pLDDT: mean 82.45, std 12.1, range [49.0, 96.31]